Protein AF-A0A101ARN5-F1 (afdb_monomer_lite)

Radius of gyration: 12.28 Å; chains: 1; bounding box: 30×28×26 Å

Sequence (66 aa):
MIRVTYINPIPDDPKHIEENFTGWKYTFDPSGALILTKGKEKTAFGPGFWVRITDNDAPEDGLTRV

Foldseek 3Di:
DWWWWFFDPPPVGRDTDIDDDPQWDWDADPQRKIWIDHDPDIDIGGPPTLIAGDDPPDDPDDRDGD

Secondary structure (DSSP, 8-state):
-EEEEEE-S-TT---EEEEEETT-EEEE-TTS-EEEEETTEEEEE-TT-EEEE--TTSPS------

Structure (mmCIF, N/CA/C/O backbone):
data_AF-A0A101ARN5-F1
#
_entry.id   AF-A0A101ARN5-F1
#
loop_
_atom_site.group_PDB
_atom_site.id
_atom_site.type_symbol
_atom_site.label_atom_id
_atom_site.label_alt_id
_atom_site.label_comp_id
_atom_site.label_asym_id
_atom_site.label_entity_id
_atom_site.label_seq_id
_atom_site.pdbx_PDB_ins_code
_atom_site.Cartn_x
_atom_site.Cartn_y
_atom_site.Cartn_z
_atom_site.occupancy
_atom_site.B_iso_or_equiv
_atom_site.auth_seq_id
_atom_site.auth_comp_id
_atom_site.auth_asym_id
_atom_site.auth_atom_id
_atom_site.pdbx_PDB_model_num
ATOM 1 N N . MET A 1 1 ? -0.040 -7.169 9.504 1.00 70.31 1 MET A N 1
ATOM 2 C CA . MET A 1 1 ? 1.288 -6.519 9.359 1.00 70.31 1 MET A CA 1
ATOM 3 C C . MET A 1 1 ? 1.448 -6.178 7.890 1.00 70.31 1 MET A C 1
ATOM 5 O O . MET A 1 1 ? 1.171 -7.018 7.056 1.00 70.31 1 MET A O 1
ATOM 9 N N . ILE A 1 2 ? 1.850 -4.970 7.515 1.00 73.81 2 ILE A N 1
ATOM 10 C CA . ILE A 1 2 ? 1.924 -4.631 6.086 1.00 73.81 2 ILE A CA 1
ATOM 11 C C . ILE A 1 2 ? 3.386 -4.659 5.653 1.00 73.81 2 ILE A C 1
ATOM 13 O O . ILE A 1 2 ? 4.202 -3.979 6.265 1.00 73.81 2 ILE A O 1
ATOM 17 N N . ARG A 1 3 ? 3.733 -5.442 4.628 1.00 74.75 3 ARG A N 1
ATOM 18 C CA . ARG A 1 3 ? 5.085 -5.474 4.062 1.00 74.75 3 ARG A CA 1
ATOM 19 C C . ARG A 1 3 ? 5.059 -4.825 2.678 1.00 74.75 3 ARG A C 1
ATOM 21 O O . ARG A 1 3 ? 4.285 -5.204 1.803 1.00 74.75 3 ARG A O 1
ATOM 28 N N . VAL A 1 4 ? 5.883 -3.809 2.478 1.00 72.88 4 VAL A N 1
ATOM 29 C CA . VAL A 1 4 ? 5.968 -3.097 1.201 1.00 72.88 4 VAL A CA 1
ATOM 30 C C . VAL A 1 4 ? 7.329 -3.367 0.596 1.00 72.88 4 VAL A C 1
ATOM 32 O O . VAL A 1 4 ? 8.344 -3.148 1.251 1.00 72.88 4 VAL A O 1
ATOM 35 N N . THR A 1 5 ? 7.353 -3.832 -0.650 1.00 72.44 5 THR A N 1
ATOM 36 C CA . THR A 1 5 ? 8.586 -3.973 -1.418 1.00 72.44 5 THR A CA 1
ATOM 37 C C . THR A 1 5 ? 8.536 -3.009 -2.594 1.00 72.44 5 THR A C 1
ATOM 39 O O . THR A 1 5 ? 7.637 -3.065 -3.430 1.00 72.44 5 THR A O 1
ATOM 42 N N . TYR A 1 6 ? 9.500 -2.101 -2.675 1.00 71.94 6 TYR A N 1
ATOM 43 C CA . TYR A 1 6 ? 9.566 -1.127 -3.756 1.00 71.94 6 TYR A CA 1
ATOM 44 C C . TYR A 1 6 ? 10.960 -1.064 -4.364 1.00 71.94 6 TYR A C 1
ATOM 46 O O . TYR A 1 6 ? 11.959 -1.359 -3.710 1.00 71.94 6 TYR A O 1
ATOM 54 N N . ILE A 1 7 ? 11.021 -0.699 -5.643 1.00 67.25 7 ILE A N 1
ATOM 55 C CA . ILE A 1 7 ? 12.285 -0.419 -6.318 1.00 67.25 7 ILE A CA 1
ATOM 56 C C . ILE A 1 7 ? 12.598 1.052 -6.072 1.00 67.25 7 ILE A C 1
ATOM 58 O O . ILE A 1 7 ? 11.768 1.923 -6.335 1.00 67.25 7 ILE A O 1
ATOM 62 N N . ASN A 1 8 ? 13.781 1.321 -5.533 1.00 62.31 8 ASN A N 1
ATOM 63 C CA . ASN A 1 8 ? 14.259 2.674 -5.304 1.00 62.31 8 ASN A CA 1
ATOM 64 C C . ASN A 1 8 ? 14.227 3.465 -6.629 1.00 62.31 8 ASN A C 1
ATOM 66 O O . ASN A 1 8 ? 14.805 2.995 -7.609 1.00 62.31 8 ASN A O 1
ATOM 70 N N . PRO A 1 9 ? 13.593 4.650 -6.696 1.00 55.59 9 PRO A N 1
ATOM 71 C CA . PRO A 1 9 ? 13.506 5.432 -7.932 1.00 55.59 9 PRO A CA 1
ATOM 72 C C . PRO A 1 9 ? 14.836 6.075 -8.358 1.00 55.59 9 PRO A C 1
ATOM 74 O O . PRO A 1 9 ? 14.853 6.832 -9.326 1.00 55.59 9 PRO A O 1
ATOM 77 N N . ILE A 1 10 ? 15.941 5.816 -7.647 1.00 60.41 10 ILE A N 1
ATOM 78 C CA . ILE A 1 10 ? 17.273 6.280 -8.043 1.00 60.41 10 ILE A CA 1
ATOM 79 C C . ILE A 1 10 ? 17.685 5.515 -9.314 1.00 60.41 10 ILE A C 1
ATOM 81 O O . ILE A 1 10 ? 17.894 4.303 -9.243 1.00 60.41 10 ILE A O 1
ATOM 85 N N . PRO A 1 11 ? 17.812 6.196 -10.469 1.00 57.97 11 PRO A N 1
ATOM 86 C CA . PRO A 1 11 ? 17.959 5.542 -11.771 1.00 57.97 11 PRO A CA 1
ATOM 87 C C . PRO A 1 11 ? 19.266 4.751 -11.928 1.00 57.97 11 PRO A C 1
ATOM 89 O O . PRO A 1 11 ? 19.318 3.829 -12.735 1.00 57.97 11 PRO A O 1
ATOM 92 N N . ASP A 1 12 ? 20.292 5.073 -11.141 1.00 65.19 12 ASP A N 1
ATOM 93 C CA . ASP A 1 12 ? 21.605 4.421 -11.195 1.00 65.19 12 ASP A CA 1
ATOM 94 C C . ASP A 1 12 ? 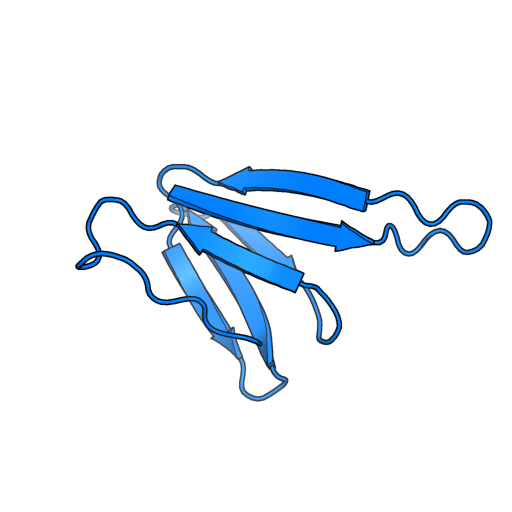21.734 3.176 -10.299 1.00 65.19 12 ASP A C 1
ATOM 96 O O . ASP A 1 12 ? 22.723 2.456 -10.404 1.00 65.19 12 ASP A O 1
ATOM 100 N N . ASP A 1 13 ? 20.766 2.896 -9.417 1.00 60.94 13 ASP A N 1
ATOM 101 C CA . ASP A 1 13 ? 20.851 1.748 -8.502 1.00 60.94 13 ASP A CA 1
ATOM 102 C C . ASP A 1 13 ? 19.445 1.279 -8.072 1.00 60.94 13 ASP A C 1
ATOM 104 O O . ASP A 1 13 ? 18.971 1.623 -6.979 1.00 60.94 13 ASP A O 1
ATOM 108 N N . PRO A 1 14 ? 18.738 0.508 -8.927 1.00 61.53 14 PRO A N 1
ATOM 109 C CA . PRO A 1 14 ? 17.430 -0.046 -8.600 1.00 61.53 14 PRO A CA 1
ATOM 110 C C . PRO A 1 14 ? 17.576 -1.096 -7.491 1.00 61.53 14 PRO A C 1
ATOM 112 O O . PRO A 1 14 ? 17.716 -2.296 -7.730 1.00 61.53 14 PRO A O 1
ATOM 115 N N . LYS A 1 15 ? 17.545 -0.638 -6.240 1.00 66.19 15 LYS A N 1
ATOM 116 C CA . LYS A 1 15 ? 17.519 -1.502 -5.060 1.00 66.19 15 LYS A CA 1
ATOM 117 C C . LYS A 1 15 ? 16.093 -1.853 -4.691 1.00 66.19 15 LYS A C 1
ATOM 119 O O . LYS A 1 15 ? 15.234 -0.980 -4.596 1.00 66.19 15 LYS A O 1
ATOM 124 N N . HIS A 1 16 ? 15.878 -3.136 -4.426 1.00 69.06 16 HIS A N 1
ATOM 125 C CA . HIS A 1 16 ? 14.670 -3.609 -3.771 1.00 69.06 16 HIS A CA 1
ATOM 126 C C . HIS A 1 16 ? 14.758 -3.217 -2.299 1.00 69.06 16 HIS A C 1
ATOM 128 O O . HIS A 1 16 ? 15.631 -3.697 -1.575 1.00 69.06 16 HIS A O 1
ATOM 134 N N . ILE A 1 17 ? 13.882 -2.316 -1.877 1.00 74.75 17 ILE A N 1
ATOM 135 C CA . ILE A 1 17 ? 13.741 -1.906 -0.487 1.00 74.75 17 ILE A CA 1
ATOM 136 C C . ILE A 1 17 ? 12.504 -2.608 0.060 1.00 74.75 17 ILE A C 1
ATOM 138 O O . ILE A 1 17 ? 11.427 -2.530 -0.529 1.00 74.75 17 ILE A O 1
ATOM 142 N N . GLU A 1 18 ? 12.679 -3.328 1.165 1.00 77.25 18 GLU A N 1
ATOM 143 C CA . GLU A 1 18 ? 11.589 -3.950 1.908 1.00 77.25 18 GLU A CA 1
ATOM 144 C C . GLU A 1 18 ? 11.364 -3.179 3.209 1.00 77.25 18 GLU A C 1
ATOM 146 O O . GLU A 1 18 ? 12.251 -3.105 4.060 1.00 77.25 18 GLU A O 1
ATOM 151 N N . GLU A 1 19 ? 10.164 -2.634 3.376 1.00 78.25 19 GLU A N 1
ATOM 152 C CA . GLU A 1 19 ? 9.740 -1.944 4.588 1.00 78.25 19 GLU A CA 1
ATOM 153 C C . GLU A 1 19 ? 8.565 -2.664 5.248 1.00 78.25 19 GLU A C 1
ATOM 155 O O . GLU A 1 19 ? 7.664 -3.194 4.593 1.00 78.25 19 GLU A O 1
ATOM 160 N N . ASN A 1 20 ? 8.574 -2.681 6.580 1.00 82.75 20 ASN A N 1
ATOM 161 C CA . ASN A 1 20 ? 7.596 -3.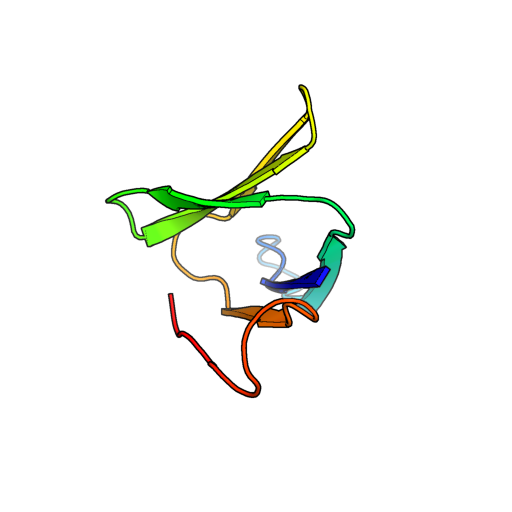394 7.389 1.00 82.75 20 ASN A CA 1
ATOM 162 C C . ASN A 1 20 ? 6.805 -2.401 8.252 1.00 82.75 20 ASN A C 1
ATOM 164 O O . ASN A 1 20 ? 7.353 -1.709 9.107 1.00 82.75 20 ASN A O 1
ATOM 168 N N . PHE A 1 21 ? 5.492 -2.373 8.057 1.00 80.31 21 PHE A N 1
ATOM 169 C CA . PHE A 1 21 ? 4.551 -1.439 8.660 1.00 80.31 21 PHE A CA 1
ATOM 170 C C . PHE A 1 21 ? 3.598 -2.181 9.612 1.00 80.31 21 PHE A C 1
ATOM 172 O O . PHE A 1 21 ? 2.518 -2.650 9.241 1.00 80.31 21 PHE A O 1
ATOM 179 N N . THR A 1 22 ? 3.996 -2.289 10.882 1.00 82.19 22 THR A N 1
ATOM 180 C CA . THR A 1 22 ? 3.189 -2.921 11.945 1.00 82.19 22 THR A CA 1
ATOM 181 C C . THR A 1 22 ? 2.252 -1.914 12.621 1.00 82.19 22 THR A C 1
ATOM 183 O O . THR A 1 22 ? 2.681 -0.847 13.077 1.00 82.19 22 THR A O 1
ATOM 186 N N . GLY A 1 23 ? 0.961 -2.258 12.703 1.00 81.12 23 GLY A N 1
ATOM 187 C CA . GLY A 1 23 ? -0.083 -1.390 13.264 1.00 81.12 23 GLY A CA 1
ATOM 188 C C . GLY A 1 23 ? -0.499 -0.233 12.348 1.00 81.12 23 GLY A C 1
ATOM 189 O O . GLY A 1 23 ? -1.119 0.721 12.811 1.00 81.12 23 GLY A O 1
ATOM 190 N N . TRP A 1 24 ? -0.127 -0.299 11.070 1.00 86.44 24 TRP A N 1
ATOM 191 C CA . TRP A 1 24 ? -0.591 0.615 10.032 1.00 86.44 24 TRP A CA 1
ATOM 192 C C . TRP A 1 24 ? -1.849 0.049 9.366 1.00 86.44 24 TRP A C 1
ATOM 194 O O . TRP A 1 24 ? -2.023 -1.165 9.289 1.00 86.44 24 TRP A O 1
ATOM 204 N N . LYS A 1 25 ? -2.718 0.932 8.881 1.00 84.69 25 LYS A N 1
ATOM 205 C CA . LYS A 1 25 ? -3.850 0.623 8.000 1.00 84.69 25 LYS A CA 1
ATOM 206 C C . LYS A 1 25 ? -3.473 0.970 6.567 1.00 84.69 25 LYS A C 1
ATOM 208 O O . LYS A 1 25 ? -2.682 1.889 6.369 1.00 84.69 25 LYS A O 1
ATOM 213 N N . TYR A 1 26 ? -4.061 0.291 5.589 1.00 84.12 26 TYR A N 1
ATOM 214 C CA . TYR A 1 26 ? -3.854 0.601 4.177 1.00 84.12 26 TYR A CA 1
ATOM 215 C C . TYR A 1 26 ? -5.157 0.928 3.450 1.00 84.12 26 TYR A C 1
ATOM 217 O O . TYR A 1 26 ? -6.219 0.420 3.807 1.00 84.12 26 TYR A O 1
ATOM 225 N N . THR A 1 27 ? -5.063 1.761 2.417 1.00 87.00 27 THR A N 1
ATOM 226 C CA . THR A 1 27 ? -6.126 2.013 1.438 1.00 87.00 27 THR A CA 1
ATOM 227 C C . THR A 1 27 ? -5.516 2.086 0.043 1.00 87.00 27 THR A C 1
ATOM 229 O O . THR A 1 27 ? -4.358 2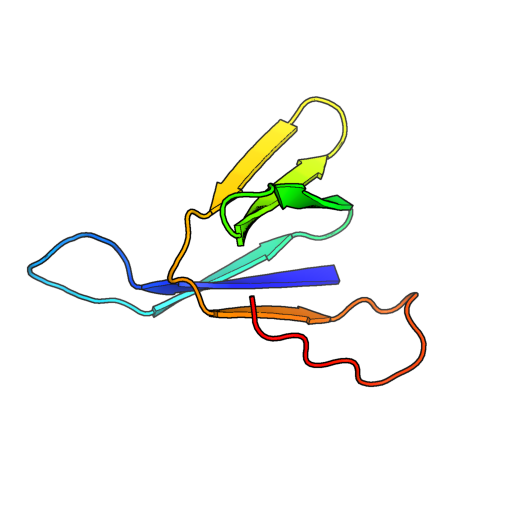.476 -0.102 1.00 87.00 27 THR A O 1
ATOM 232 N N . PHE A 1 28 ? -6.303 1.775 -0.982 1.00 84.12 28 PHE A N 1
ATOM 233 C CA . PHE A 1 28 ? -5.928 2.036 -2.370 1.00 84.12 28 PHE A CA 1
ATOM 234 C C . PHE A 1 28 ? -6.668 3.268 -2.876 1.00 84.12 28 PHE A C 1
ATOM 236 O O . PHE A 1 28 ? -7.882 3.383 -2.707 1.00 84.12 28 PHE A O 1
ATOM 243 N N . ASP A 1 29 ? -5.922 4.210 -3.437 1.00 84.25 29 ASP A N 1
ATOM 244 C CA . ASP A 1 29 ? -6.480 5.366 -4.137 1.00 84.25 29 ASP A C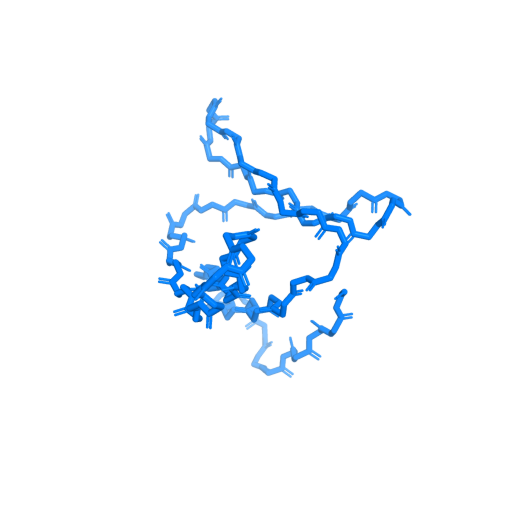A 1
ATOM 245 C C . ASP A 1 29 ? -6.957 4.953 -5.549 1.00 84.25 29 ASP A C 1
ATOM 247 O O . ASP A 1 29 ? -6.437 3.973 -6.088 1.00 84.25 29 ASP A O 1
ATOM 251 N N . PRO A 1 30 ? -7.901 5.669 -6.197 1.00 82.62 30 PRO A N 1
ATOM 252 C CA . PRO A 1 30 ? -8.335 5.361 -7.565 1.00 82.62 30 PRO A CA 1
ATOM 253 C C . PRO A 1 30 ? -7.208 5.312 -8.609 1.00 82.62 30 PRO A C 1
ATOM 255 O O . PRO A 1 30 ? -7.377 4.694 -9.656 1.00 82.62 30 PRO A O 1
ATOM 258 N N . SER A 1 31 ? -6.062 5.939 -8.333 1.00 82.94 31 SER A N 1
ATOM 259 C CA . SER A 1 31 ? -4.845 5.838 -9.151 1.00 82.94 31 SER A CA 1
ATOM 260 C C . SER A 1 31 ? -4.107 4.493 -9.047 1.00 82.94 31 SER A C 1
ATOM 262 O O . SER A 1 31 ? -3.146 4.276 -9.783 1.00 82.94 31 SER A O 1
ATOM 264 N N . GLY A 1 32 ? -4.512 3.606 -8.134 1.00 75.31 32 GLY A N 1
ATOM 265 C CA . GLY A 1 32 ? -3.795 2.370 -7.801 1.00 75.31 32 GLY A CA 1
ATOM 266 C C . GLY A 1 32 ? -2.665 2.566 -6.784 1.00 75.31 32 GLY A C 1
ATOM 267 O O . GLY A 1 32 ? -1.953 1.619 -6.467 1.00 75.31 32 GLY A O 1
ATOM 268 N N . ALA A 1 33 ? -2.490 3.775 -6.241 1.00 83.56 33 ALA A N 1
ATOM 269 C CA . ALA A 1 33 ? -1.494 4.030 -5.207 1.00 83.56 33 ALA A CA 1
ATOM 270 C C . ALA A 1 33 ? -1.886 3.385 -3.863 1.00 83.56 33 ALA A C 1
ATOM 272 O O . ALA A 1 33 ? -3.036 3.486 -3.423 1.00 83.56 33 ALA A O 1
ATOM 273 N N . LEU A 1 34 ? -0.912 2.780 -3.177 1.00 84.00 34 LEU A N 1
ATOM 274 C CA . LEU A 1 34 ? -1.058 2.299 -1.803 1.00 84.00 34 LEU A CA 1
ATOM 275 C C . LEU A 1 34 ? -0.850 3.460 -0.834 1.00 84.00 34 LEU A C 1
ATOM 277 O O . LEU A 1 34 ? 0.218 4.068 -0.784 1.00 84.00 34 LEU A O 1
ATOM 281 N N . ILE A 1 35 ? -1.838 3.706 0.012 1.00 87.88 35 ILE A N 1
ATOM 282 C CA . ILE A 1 35 ? -1.770 4.688 1.088 1.00 87.88 35 ILE A CA 1
ATOM 283 C C . ILE A 1 35 ? -1.727 3.948 2.419 1.00 87.88 35 ILE A C 1
ATOM 285 O O . ILE A 1 35 ? -2.656 3.214 2.738 1.00 87.88 35 ILE A O 1
ATOM 289 N N . LEU A 1 36 ? -0.688 4.170 3.225 1.00 87.69 36 LEU A N 1
ATOM 290 C CA . LEU A 1 36 ? -0.591 3.648 4.587 1.00 87.69 36 LEU A CA 1
ATOM 291 C C . LEU A 1 36 ? -0.825 4.756 5.610 1.00 87.69 36 LEU A C 1
ATOM 293 O O . LEU A 1 36 ? -0.302 5.861 5.474 1.00 87.69 36 LEU A O 1
ATOM 297 N N . THR A 1 37 ? -1.581 4.456 6.664 1.00 90.50 37 THR A N 1
ATOM 298 C CA . THR A 1 37 ? -1.868 5.385 7.768 1.00 90.50 37 THR A CA 1
ATOM 299 C C . THR A 1 37 ? -1.716 4.737 9.140 1.00 90.50 37 THR A C 1
ATOM 301 O O . THR A 1 37 ? -2.170 3.616 9.363 1.00 90.50 37 THR A O 1
ATOM 304 N N . LYS A 1 38 ? -1.122 5.460 10.093 1.00 88.50 38 LYS A N 1
ATOM 305 C CA . LYS A 1 38 ? -1.029 5.066 11.507 1.00 88.50 38 LYS A CA 1
ATOM 306 C C . LYS A 1 38 ? -1.235 6.286 12.397 1.00 88.50 38 LYS A C 1
ATOM 308 O O . LYS A 1 38 ? -0.365 7.139 12.533 1.00 88.50 38 LYS A O 1
ATOM 313 N N . GLY A 1 39 ? -2.418 6.396 12.999 1.00 87.94 39 GLY A N 1
ATOM 314 C CA . GLY A 1 39 ? -2.787 7.583 13.774 1.00 87.94 39 GLY A CA 1
ATOM 315 C C . GLY A 1 39 ? -2.782 8.843 12.900 1.00 87.94 39 GLY A C 1
ATOM 316 O O . GLY A 1 39 ? -3.663 9.003 12.061 1.00 87.94 39 GLY A O 1
ATOM 317 N N . LYS A 1 40 ? -1.796 9.727 13.104 1.00 88.62 40 LYS A N 1
ATOM 318 C CA . LYS A 1 40 ? -1.589 10.947 12.299 1.00 88.62 40 LYS A CA 1
ATOM 319 C C . LYS A 1 40 ? -0.524 10.788 11.207 1.00 88.62 40 LYS A C 1
ATOM 321 O O . LYS A 1 40 ? -0.367 11.689 10.390 1.00 88.62 40 LYS A O 1
ATOM 326 N N . GLU A 1 41 ? 0.211 9.680 11.200 1.00 89.75 41 GLU A N 1
ATOM 327 C CA . GLU A 1 41 ? 1.245 9.405 10.205 1.00 89.75 41 GLU A CA 1
ATOM 328 C C . GLU A 1 41 ? 0.613 8.857 8.920 1.00 89.75 41 GLU A C 1
ATOM 330 O O . GLU A 1 41 ? -0.317 8.043 8.970 1.00 89.75 41 GLU A O 1
ATOM 335 N N . LYS A 1 42 ? 1.125 9.297 7.767 1.00 85.19 42 LYS A N 1
ATOM 336 C CA . LYS A 1 42 ? 0.686 8.863 6.439 1.00 85.19 42 LYS A CA 1
ATOM 337 C C . LYS A 1 42 ? 1.904 8.681 5.538 1.00 85.19 42 LYS A C 1
ATOM 339 O O . LYS A 1 42 ? 2.733 9.582 5.459 1.00 85.19 42 LYS A O 1
ATOM 344 N N . THR A 1 43 ? 1.977 7.558 4.834 1.00 84.25 43 THR A N 1
ATOM 345 C CA . THR A 1 43 ? 2.929 7.345 3.735 1.00 84.25 43 THR A CA 1
ATOM 346 C C . THR A 1 43 ? 2.190 6.832 2.501 1.00 84.25 43 THR A C 1
ATOM 348 O O . THR A 1 43 ? 1.105 6.259 2.620 1.00 84.25 43 THR A O 1
ATOM 351 N N . ALA A 1 44 ? 2.722 7.100 1.312 1.00 81.50 44 ALA A N 1
ATOM 352 C CA . ALA A 1 44 ? 2.089 6.762 0.045 1.00 81.50 44 ALA A CA 1
ATOM 353 C C . ALA A 1 44 ? 3.114 6.170 -0.922 1.00 81.50 44 ALA A C 1
ATOM 355 O O . ALA A 1 44 ? 4.195 6.726 -1.104 1.00 81.50 44 ALA A O 1
ATOM 356 N N . PHE A 1 45 ? 2.731 5.078 -1.574 1.00 79.56 45 PHE A N 1
ATOM 357 C CA . PHE A 1 45 ? 3.488 4.425 -2.630 1.00 79.56 45 PHE A CA 1
ATOM 358 C C . PHE A 1 45 ? 2.677 4.554 -3.921 1.00 79.56 45 PHE A C 1
ATOM 360 O O . PHE A 1 45 ? 1.533 4.106 -3.983 1.00 79.56 45 PHE A O 1
ATOM 367 N N . GLY A 1 46 ? 3.242 5.230 -4.923 1.00 70.19 46 GLY A N 1
ATOM 368 C CA . GLY A 1 46 ? 2.607 5.441 -6.229 1.00 70.19 46 GLY A CA 1
ATOM 369 C C . GLY A 1 46 ? 2.344 4.148 -7.024 1.00 70.19 46 GLY A C 1
ATOM 370 O O . GLY A 1 46 ? 2.696 3.059 -6.581 1.00 70.19 46 GLY A O 1
ATOM 371 N N . PRO A 1 47 ? 1.727 4.232 -8.211 1.00 65.25 47 PRO A N 1
ATOM 372 C CA . PRO A 1 47 ? 1.548 3.064 -9.071 1.00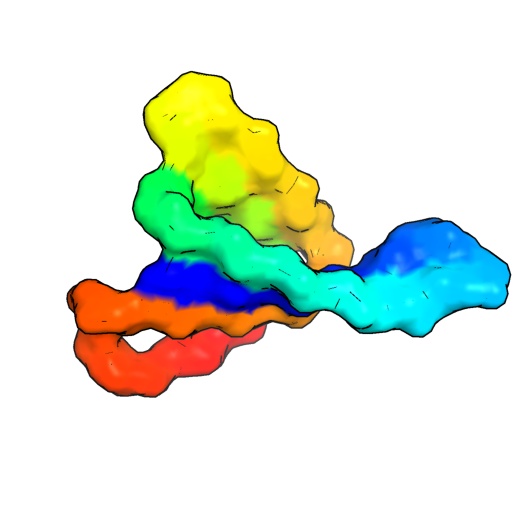 65.25 47 PRO A CA 1
ATOM 373 C C . PRO A 1 47 ? 2.909 2.503 -9.529 1.00 65.25 47 PRO A C 1
ATOM 375 O O . PRO A 1 47 ? 3.799 3.270 -9.898 1.00 65.25 47 PRO A O 1
ATOM 378 N N . GLY A 1 48 ? 3.071 1.172 -9.518 1.00 59.81 48 GLY A N 1
ATOM 379 C CA . GLY A 1 48 ? 4.295 0.486 -9.973 1.00 59.81 48 GLY A CA 1
ATOM 380 C C . GLY A 1 48 ? 5.150 -0.185 -8.887 1.00 59.81 48 GLY A C 1
ATOM 381 O O . GLY A 1 48 ? 6.266 -0.615 -9.181 1.00 59.81 48 GLY A O 1
ATOM 382 N N . PHE A 1 49 ? 4.650 -0.306 -7.655 1.00 64.94 49 PHE A N 1
ATOM 383 C CA . PHE A 1 49 ? 5.334 -1.013 -6.566 1.00 64.94 49 PHE A CA 1
ATOM 384 C C . PHE A 1 49 ? 4.669 -2.356 -6.253 1.00 64.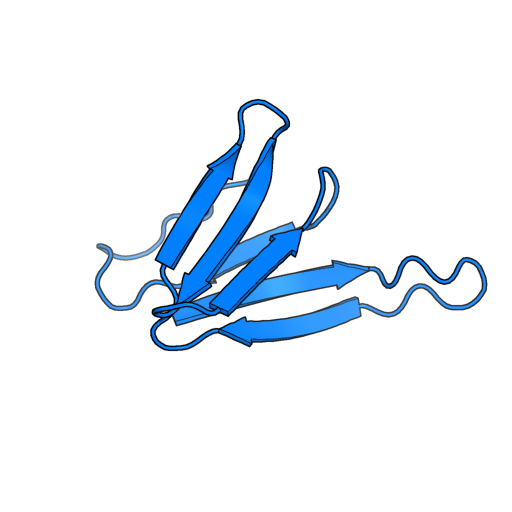94 49 PHE A C 1
ATOM 386 O O . PHE A 1 49 ? 3.447 -2.467 -6.245 1.00 64.94 49 PHE A O 1
ATOM 393 N N . TRP A 1 50 ? 5.471 -3.380 -5.950 1.00 60.78 50 TRP A N 1
ATOM 394 C CA . TRP A 1 50 ? 4.962 -4.695 -5.560 1.00 60.78 50 TRP A CA 1
ATOM 395 C C . TRP A 1 50 ? 4.667 -4.720 -4.062 1.00 60.78 50 TRP A C 1
ATOM 397 O O . TRP A 1 50 ? 5.541 -4.932 -3.223 1.00 60.78 50 TRP A O 1
ATOM 407 N N . VAL A 1 51 ? 3.408 -4.514 -3.708 1.00 63.59 51 VAL A N 1
ATOM 408 C CA . VAL A 1 51 ? 2.978 -4.542 -2.310 1.00 63.59 51 VAL A CA 1
ATOM 409 C C . VAL A 1 51 ? 2.594 -5.971 -1.928 1.00 63.59 51 VAL A C 1
ATOM 411 O O . VAL A 1 51 ? 1.775 -6.587 -2.605 1.00 63.59 51 VAL A O 1
ATOM 414 N N . ARG A 1 52 ? 3.128 -6.496 -0.816 1.00 63.28 52 ARG A N 1
ATOM 415 C CA . ARG A 1 52 ? 2.643 -7.750 -0.220 1.00 63.28 52 ARG A CA 1
ATOM 416 C C . ARG A 1 52 ? 2.068 -7.490 1.164 1.00 63.28 52 ARG A C 1
ATOM 418 O O . ARG A 1 52 ? 2.772 -7.398 2.164 1.00 63.28 52 ARG A O 1
ATOM 425 N N . ILE A 1 53 ? 0.750 -7.429 1.237 1.00 64.50 53 ILE A N 1
ATOM 426 C CA . ILE A 1 53 ? 0.058 -7.230 2.505 1.00 64.50 53 ILE A CA 1
ATOM 427 C C . ILE A 1 53 ? -0.099 -8.586 3.197 1.00 64.50 53 ILE A C 1
ATOM 429 O O . ILE A 1 53 ? -0.862 -9.425 2.733 1.00 64.50 53 ILE A O 1
ATOM 433 N N . THR A 1 54 ? 0.616 -8.800 4.303 1.00 63.66 54 THR A N 1
ATOM 434 C CA . THR A 1 54 ? 0.489 -10.013 5.127 1.00 63.66 54 THR A CA 1
ATOM 435 C C . THR A 1 54 ? -0.223 -9.671 6.429 1.00 63.66 54 THR A C 1
ATOM 437 O O . THR A 1 54 ? 0.384 -9.464 7.486 1.00 63.66 54 THR A O 1
ATOM 440 N N . ASP A 1 55 ? -1.541 -9.534 6.360 1.00 60.16 55 ASP A N 1
ATOM 441 C CA . ASP A 1 55 ? -2.308 -9.226 7.553 1.00 60.16 55 ASP A CA 1
ATOM 442 C C . ASP A 1 55 ? -2.561 -10.486 8.391 1.00 60.16 55 ASP A C 1
ATOM 444 O O . ASP A 1 55 ? -3.173 -11.428 7.912 1.00 60.16 55 ASP A O 1
ATOM 448 N N . ASN A 1 56 ? -2.053 -10.512 9.629 1.00 49.84 56 ASN A N 1
ATOM 449 C CA . ASN A 1 56 ? -2.243 -11.637 10.557 1.00 49.84 56 ASN A CA 1
ATOM 450 C C . ASN A 1 56 ? -3.674 -11.691 11.130 1.00 49.84 56 ASN A C 1
ATOM 452 O O . ASN A 1 56 ? -4.000 -12.655 11.812 1.00 49.84 56 ASN A O 1
ATOM 456 N N . ASP A 1 57 ? -4.501 -10.669 10.878 1.00 50.94 57 ASP A N 1
ATOM 457 C CA . ASP A 1 57 ? -5.927 -10.620 11.223 1.00 50.94 57 ASP A CA 1
ATOM 458 C C . ASP A 1 57 ? -6.825 -10.882 9.993 1.00 50.94 57 ASP A C 1
ATOM 460 O O . ASP A 1 57 ? -8.046 -10.985 10.119 1.00 50.94 57 ASP A O 1
ATOM 464 N N . ALA A 1 58 ? -6.245 -11.010 8.791 1.00 49.53 58 ALA A N 1
ATOM 465 C CA . ALA A 1 58 ? -6.976 -11.432 7.602 1.00 49.53 58 ALA A CA 1
ATOM 466 C C . ALA A 1 58 ? -6.970 -12.967 7.495 1.00 49.53 58 ALA A C 1
ATOM 468 O O . ALA A 1 58 ? -5.939 -13.588 7.764 1.00 49.53 58 ALA A O 1
ATOM 469 N N . PRO A 1 59 ? -8.091 -13.596 7.089 1.00 45.28 59 PRO A N 1
ATOM 470 C CA . PRO A 1 59 ? -8.105 -15.024 6.794 1.00 45.28 59 PRO A CA 1
ATOM 471 C C . PRO A 1 59 ? -7.029 -15.342 5.745 1.00 45.28 59 PRO A C 1
ATOM 473 O O . PRO A 1 59 ? -6.830 -14.575 4.803 1.00 45.28 59 PRO A O 1
ATOM 476 N N . GLU A 1 60 ? -6.311 -16.438 5.982 1.00 48.28 60 GLU A N 1
ATOM 477 C CA . GLU A 1 60 ? -5.047 -16.806 5.340 1.00 48.28 60 GLU A CA 1
ATOM 478 C C . GLU A 1 60 ? -5.036 -16.640 3.804 1.00 48.28 60 GLU A C 1
ATOM 480 O O . GLU A 1 60 ? -5.951 -17.059 3.098 1.00 48.28 60 GLU A O 1
ATOM 485 N N . ASP A 1 61 ? -3.932 -16.062 3.317 1.00 46.75 61 ASP A N 1
ATOM 486 C CA . ASP A 1 61 ? -3.462 -16.041 1.924 1.00 46.75 61 ASP A CA 1
ATOM 487 C C . ASP A 1 61 ? -4.320 -15.303 0.870 1.00 46.75 61 ASP A C 1
ATOM 489 O O . ASP A 1 61 ? -4.902 -15.879 -0.047 1.00 46.75 61 ASP A O 1
ATOM 493 N N . GLY A 1 62 ? -4.297 -13.966 0.927 1.00 46.41 62 GLY A N 1
ATOM 494 C CA . GLY A 1 62 ? -4.731 -13.091 -0.167 1.00 46.41 62 GLY A CA 1
ATOM 495 C C . GLY A 1 62 ? -3.575 -12.284 -0.765 1.00 46.41 62 GLY A C 1
ATOM 496 O O . GLY A 1 62 ? -3.356 -11.137 -0.381 1.00 46.41 62 GLY A O 1
ATOM 497 N N . LEU A 1 63 ? -2.826 -12.851 -1.717 1.00 46.00 63 LEU A N 1
ATOM 498 C CA . LEU A 1 63 ? -1.896 -12.079 -2.556 1.00 46.00 63 LEU A CA 1
ATOM 499 C C . LEU A 1 63 ? -2.699 -11.187 -3.518 1.00 46.00 63 LEU A C 1
ATOM 501 O O . LEU A 1 63 ? -3.174 -11.648 -4.554 1.00 46.00 63 LEU A O 1
ATOM 505 N N . THR A 1 64 ? -2.831 -9.901 -3.193 1.00 47.56 64 THR A N 1
ATOM 506 C CA . THR A 1 64 ? -3.471 -8.908 -4.071 1.00 47.56 64 THR A CA 1
ATOM 507 C C . THR A 1 64 ? -2.406 -8.109 -4.810 1.00 47.56 64 THR A C 1
ATOM 509 O O . THR A 1 64 ? -1.607 -7.409 -4.190 1.00 47.56 64 THR A O 1
ATOM 512 N N . ARG A 1 65 ? -2.400 -8.210 -6.144 1.00 40.38 65 ARG A N 1
ATOM 513 C CA . ARG A 1 65 ? -1.589 -7.355 -7.018 1.00 40.38 65 ARG A CA 1
ATOM 514 C C . ARG A 1 65 ? -2.276 -5.997 -7.159 1.00 40.38 65 ARG A C 1
ATOM 516 O O . ARG A 1 65 ? -3.452 -5.959 -7.515 1.00 40.38 65 ARG A O 1
ATOM 523 N N . VAL A 1 66 ? -1.532 -4.926 -6.904 1.00 50.66 66 VAL A N 1
ATOM 524 C CA . VAL A 1 66 ? -1.952 -3.520 -7.025 1.00 50.66 66 VAL A CA 1
ATOM 525 C C . VAL A 1 66 ? -1.023 -2.759 -7.949 1.00 50.66 66 VAL A C 1
ATOM 527 O O . VAL A 1 66 ? 0.172 -3.126 -7.989 1.00 50.66 66 VAL A O 1
#

pLDDT: mean 70.42, std 13.95, range [40.38, 90.5]